Protein AF-A0A950FQD7-F1 (afdb_monomer)

Radius of gyration: 14.01 Å; Cα contacts (8 Å, |Δi|>4): 72; chains: 1; bounding box: 30×15×37 Å

Structure (mmCIF, N/CA/C/O backbone):
data_AF-A0A950FQD7-F1
#
_entry.id   AF-A0A950FQD7-F1
#
loop_
_atom_site.group_PDB
_atom_site.id
_atom_site.type_symbol
_atom_site.label_atom_id
_atom_site.label_alt_id
_atom_site.label_comp_id
_atom_site.label_asym_id
_atom_site.label_entity_id
_atom_site.label_seq_id
_atom_site.pdbx_PDB_ins_code
_atom_site.Cartn_x
_atom_site.Cartn_y
_atom_site.Cartn_z
_atom_site.occupancy
_atom_site.B_iso_or_equiv
_atom_site.auth_seq_id
_atom_site.auth_comp_id
_atom_site.auth_asym_id
_atom_site.auth_atom_id
_atom_site.pdbx_PDB_model_num
ATOM 1 N N . MET A 1 1 ? -18.213 -5.018 19.712 1.00 58.50 1 MET A N 1
ATOM 2 C CA . MET A 1 1 ? -18.218 -4.603 18.286 1.00 58.50 1 MET A CA 1
ATOM 3 C C . MET A 1 1 ? -16.992 -3.784 17.854 1.00 58.50 1 MET A C 1
ATOM 5 O O . MET A 1 1 ? -16.595 -3.910 16.707 1.00 58.50 1 MET A O 1
ATOM 9 N N . LYS A 1 2 ? -16.322 -3.015 18.733 1.00 62.53 2 LYS A N 1
ATOM 10 C CA . LYS A 1 2 ? -15.148 -2.182 18.369 1.00 62.53 2 LYS A CA 1
ATOM 11 C C . LYS A 1 2 ? -13.951 -2.957 17.775 1.00 62.53 2 LYS A C 1
ATOM 13 O O . LYS A 1 2 ? -13.290 -2.456 16.874 1.00 62.53 2 LYS A O 1
ATOM 18 N N . GLY A 1 3 ? -13.711 -4.195 18.222 1.00 66.38 3 GLY A N 1
ATOM 19 C CA . GLY A 1 3 ? -12.616 -5.034 17.710 1.00 66.38 3 GLY A CA 1
ATOM 20 C C . GLY A 1 3 ? -12.791 -5.491 16.254 1.00 66.38 3 GLY A C 1
ATOM 21 O O . GLY A 1 3 ? -11.820 -5.526 15.509 1.00 66.38 3 GLY A O 1
ATOM 22 N N . GLN A 1 4 ? -14.025 -5.771 15.818 1.00 74.38 4 GLN A N 1
ATOM 23 C CA . GLN A 1 4 ? -14.309 -6.155 14.427 1.00 74.38 4 GLN A CA 1
ATOM 24 C C . GLN A 1 4 ? -14.135 -4.973 13.465 1.00 74.38 4 GLN A C 1
ATOM 26 O O . GLN A 1 4 ? -13.595 -5.150 12.377 1.00 74.38 4 GLN A O 1
ATOM 31 N N . ALA A 1 5 ? -14.527 -3.765 13.884 1.00 74.00 5 ALA A N 1
ATOM 32 C CA . ALA A 1 5 ? -14.334 -2.549 13.095 1.00 74.00 5 ALA A CA 1
ATOM 33 C C . ALA A 1 5 ? -12.846 -2.215 12.908 1.00 74.00 5 ALA A C 1
ATOM 35 O O . ALA A 1 5 ? -12.424 -1.878 11.805 1.00 74.00 5 ALA A O 1
ATOM 36 N N . LEU A 1 6 ? -12.033 -2.376 13.958 1.00 79.19 6 LEU A N 1
ATOM 37 C CA . LEU A 1 6 ? -10.589 -2.164 13.870 1.00 79.19 6 LEU A CA 1
ATOM 38 C C . LEU A 1 6 ? -9.913 -3.199 12.958 1.00 79.19 6 LEU A C 1
ATOM 40 O O . LEU A 1 6 ? -9.058 -2.838 12.152 1.00 79.19 6 LEU A O 1
ATOM 44 N N . LEU A 1 7 ? -10.330 -4.466 13.041 1.00 82.12 7 LEU A N 1
ATOM 45 C CA . LEU A 1 7 ? -9.823 -5.529 12.171 1.00 82.12 7 LEU A CA 1
ATOM 46 C C . LEU A 1 7 ? -10.182 -5.267 10.698 1.00 82.12 7 LEU A C 1
ATOM 48 O O . LEU A 1 7 ? -9.328 -5.383 9.822 1.00 82.12 7 LEU A O 1
ATOM 52 N N . ALA A 1 8 ? -11.423 -4.851 10.427 1.00 81.88 8 ALA A N 1
ATOM 53 C CA . ALA A 1 8 ? -11.874 -4.486 9.085 1.00 81.88 8 ALA A CA 1
ATOM 54 C C . ALA A 1 8 ? -11.144 -3.244 8.542 1.00 81.88 8 ALA A C 1
ATOM 56 O O . ALA A 1 8 ? -10.758 -3.207 7.370 1.00 81.88 8 ALA A O 1
ATOM 57 N N . ALA A 1 9 ? -10.893 -2.245 9.394 1.00 85.12 9 ALA A N 1
ATOM 58 C CA . ALA A 1 9 ? -10.103 -1.072 9.038 1.00 85.12 9 ALA A CA 1
ATOM 59 C C . ALA A 1 9 ? -8.648 -1.457 8.717 1.00 85.12 9 ALA A C 1
ATOM 61 O O . ALA A 1 9 ? -8.106 -1.002 7.712 1.00 85.12 9 ALA A O 1
ATOM 62 N N . GLY A 1 10 ? -8.043 -2.350 9.508 1.00 88.00 10 GLY A N 1
ATOM 63 C CA . GLY A 1 10 ? -6.707 -2.892 9.247 1.00 88.00 10 GLY A CA 1
ATOM 64 C C . GLY A 1 10 ? -6.629 -3.664 7.928 1.00 88.00 10 GLY A C 1
ATOM 65 O O . GLY A 1 10 ? -5.716 -3.439 7.137 1.00 88.00 10 GLY A O 1
ATOM 66 N N . GLY A 1 11 ? -7.622 -4.509 7.635 1.00 90.75 11 GLY A N 1
ATOM 67 C CA . GLY A 1 11 ? -7.711 -5.216 6.353 1.00 90.75 11 GLY A CA 1
ATOM 68 C C . GLY A 1 11 ? -7.845 -4.262 5.165 1.00 90.75 11 GLY A C 1
ATOM 69 O O . GLY A 1 11 ? -7.176 -4.438 4.149 1.00 90.75 11 GLY A O 1
ATOM 70 N N . THR A 1 12 ? -8.638 -3.200 5.321 1.00 89.62 12 THR A N 1
ATOM 71 C CA . THR A 1 12 ? -8.777 -2.147 4.304 1.00 89.62 12 THR A CA 1
ATOM 72 C C . THR A 1 12 ? -7.448 -1.428 4.076 1.00 89.62 12 THR A C 1
ATOM 74 O O . THR A 1 12 ? -7.033 -1.262 2.933 1.00 89.62 12 THR A O 1
ATOM 77 N N . PHE A 1 13 ? -6.739 -1.055 5.145 1.00 92.88 13 PHE A N 1
ATOM 78 C CA . PHE A 1 13 ? -5.424 -0.421 5.043 1.00 92.88 13 PHE A CA 1
ATOM 79 C C . PHE A 1 13 ? -4.441 -1.284 4.240 1.00 92.88 13 PHE A C 1
ATOM 81 O O . PHE A 1 13 ? -3.860 -0.813 3.262 1.00 92.88 13 PHE A O 1
ATOM 88 N N . VAL A 1 14 ? -4.308 -2.563 4.602 1.00 95.12 14 VAL A N 1
ATOM 89 C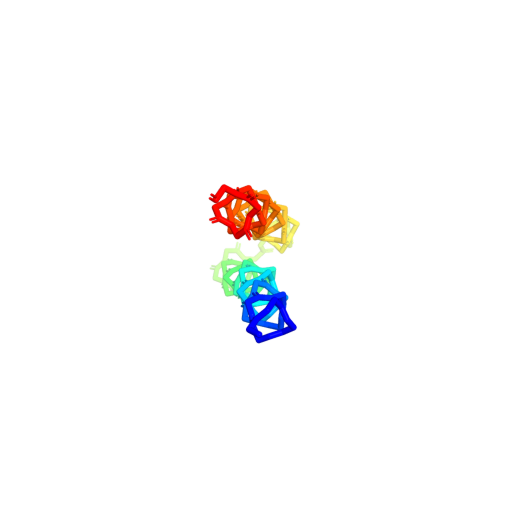 CA . VAL A 1 14 ? -3.399 -3.493 3.916 1.00 95.12 14 VAL A CA 1
ATOM 90 C C . VAL A 1 14 ? -3.794 -3.671 2.450 1.00 95.12 14 VAL A C 1
ATOM 92 O O . VAL A 1 14 ? -2.918 -3.652 1.588 1.00 95.12 14 VAL A O 1
ATOM 95 N N . ALA A 1 15 ? -5.090 -3.785 2.147 1.00 95.19 15 ALA A N 1
ATOM 96 C CA . ALA A 1 15 ? -5.572 -3.933 0.776 1.00 95.19 15 ALA A CA 1
ATOM 97 C C . ALA A 1 15 ? -5.187 -2.742 -0.114 1.00 95.19 15 ALA A C 1
ATOM 99 O O . ALA A 1 15 ? -4.751 -2.945 -1.246 1.00 95.19 15 ALA A O 1
ATOM 100 N N . PHE A 1 16 ? -5.286 -1.509 0.392 1.00 96.44 16 PHE A N 1
ATOM 101 C CA . PHE A 1 16 ? -4.901 -0.320 -0.373 1.00 96.44 16 PHE A CA 1
ATOM 102 C C . PHE A 1 16 ? -3.390 -0.211 -0.571 1.00 96.44 16 PHE A C 1
ATOM 104 O O . PHE A 1 16 ? -2.945 0.091 -1.678 1.00 96.44 16 PHE A O 1
ATOM 111 N N . VAL A 1 17 ? -2.594 -0.498 0.460 1.00 96.56 17 VAL A N 1
ATOM 112 C CA . VAL A 1 17 ? -1.128 -0.462 0.350 1.00 96.56 17 VAL A CA 1
ATOM 113 C C . VAL A 1 17 ? -0.628 -1.542 -0.609 1.00 96.56 17 VAL A C 1
ATOM 115 O O . VAL A 1 17 ? 0.125 -1.244 -1.536 1.00 96.56 17 VAL A O 1
ATOM 118 N N . ALA A 1 18 ? -1.090 -2.783 -0.438 1.00 97.25 18 ALA A N 1
ATOM 119 C CA . ALA A 1 18 ? -0.717 -3.896 -1.305 1.00 97.25 18 ALA A CA 1
ATOM 120 C C . ALA A 1 18 ? -1.227 -3.689 -2.739 1.00 97.25 18 ALA A C 1
ATOM 122 O O . ALA A 1 18 ? -0.477 -3.888 -3.691 1.00 97.25 18 ALA A O 1
ATOM 123 N N . GLY A 1 19 ? -2.471 -3.234 -2.905 1.00 97.69 19 GLY A N 1
ATOM 124 C CA . GLY A 1 19 ? -3.043 -2.913 -4.212 1.00 97.69 19 GLY A CA 1
ATOM 125 C C . GLY A 1 19 ? -2.258 -1.817 -4.930 1.00 97.69 19 GLY A C 1
ATOM 126 O O . GLY A 1 19 ? -1.907 -1.980 -6.096 1.00 97.69 19 GLY A O 1
ATOM 127 N N . GLY A 1 20 ? -1.904 -0.743 -4.222 1.00 97.50 20 GLY A N 1
ATOM 128 C CA . GLY A 1 20 ? -1.062 0.329 -4.747 1.00 97.50 20 GLY A CA 1
ATOM 129 C C . GLY A 1 20 ? 0.309 -0.174 -5.203 1.00 97.50 20 GLY A C 1
ATOM 130 O O . GLY A 1 20 ? 0.731 0.118 -6.321 1.00 97.50 20 GLY A O 1
ATOM 131 N N . PHE A 1 21 ? 0.975 -0.997 -4.391 1.00 97.50 21 PHE A N 1
ATOM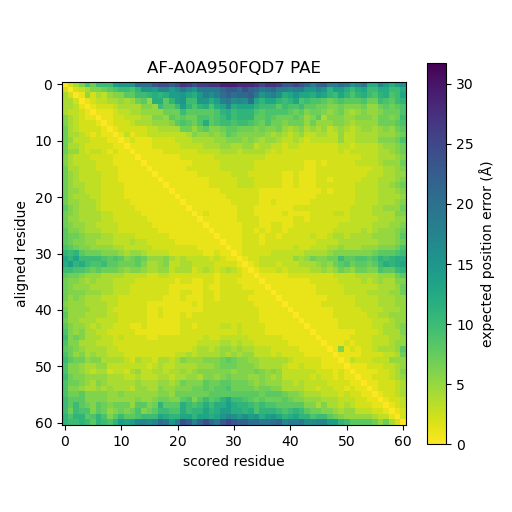 132 C CA . PHE A 1 21 ? 2.245 -1.631 -4.759 1.00 97.50 21 PHE A CA 1
ATOM 133 C C . PHE A 1 21 ? 2.123 -2.511 -6.014 1.00 97.50 21 PHE A C 1
ATOM 135 O O . PHE A 1 21 ? 2.933 -2.385 -6.933 1.00 97.50 21 PHE A O 1
ATOM 142 N N . LEU A 1 22 ? 1.092 -3.359 -6.098 1.00 97.88 22 LEU A N 1
ATOM 143 C CA . LEU A 1 22 ? 0.858 -4.237 -7.252 1.00 97.88 22 LEU A CA 1
ATOM 144 C C . LEU A 1 22 ? 0.568 -3.447 -8.535 1.00 97.88 22 LEU A C 1
ATOM 146 O O . LEU A 1 22 ? 1.097 -3.785 -9.594 1.00 97.88 22 LEU A O 1
ATOM 150 N N . VAL A 1 23 ? -0.219 -2.372 -8.447 1.00 97.75 23 VAL A N 1
ATOM 151 C CA . VAL A 1 23 ? -0.445 -1.450 -9.573 1.00 97.75 23 VAL A CA 1
ATOM 152 C C . VAL A 1 23 ? 0.868 -0.791 -9.993 1.00 97.75 23 VAL A C 1
ATOM 154 O O . VAL A 1 23 ? 1.168 -0.724 -11.184 1.00 97.75 23 VAL A O 1
ATOM 157 N N . GLY A 1 24 ? 1.685 -0.365 -9.028 1.00 97.50 24 GLY A N 1
ATOM 158 C CA . GLY A 1 24 ? 3.006 0.200 -9.283 1.00 97.50 24 GLY A CA 1
ATOM 159 C C . GLY A 1 24 ? 3.951 -0.771 -9.994 1.00 97.50 24 GLY A C 1
ATOM 160 O O . GLY A 1 24 ? 4.613 -0.386 -10.956 1.00 97.50 24 GLY A O 1
ATOM 161 N N . LEU A 1 25 ? 3.966 -2.044 -9.590 1.00 97.50 25 LEU A N 1
ATOM 162 C CA . LEU A 1 25 ? 4.717 -3.101 -10.275 1.00 97.50 25 LEU A CA 1
ATOM 163 C C . LEU A 1 25 ? 4.201 -3.357 -11.690 1.00 97.50 25 LEU A C 1
ATOM 165 O 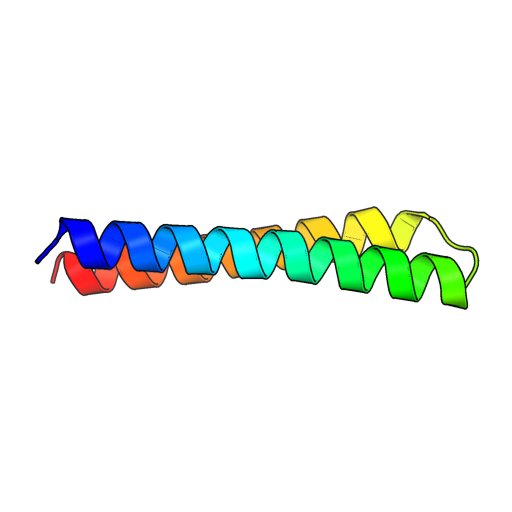O . LEU A 1 25 ? 4.995 -3.483 -12.621 1.00 97.50 25 LEU A O 1
ATOM 169 N N . PHE A 1 26 ? 2.882 -3.419 -11.872 1.00 97.25 26 PHE A N 1
ATOM 170 C CA . PHE A 1 26 ? 2.282 -3.613 -13.189 1.00 97.25 26 PHE A CA 1
ATOM 171 C C . PHE A 1 26 ? 2.678 -2.486 -14.150 1.00 97.25 26 PHE A C 1
ATOM 173 O O . PHE A 1 26 ? 3.133 -2.752 -15.263 1.00 97.25 26 PHE A O 1
ATOM 180 N N . LEU A 1 27 ? 2.569 -1.232 -13.707 1.00 97.75 27 LEU A N 1
ATOM 181 C CA . LEU A 1 27 ? 2.980 -0.065 -14.488 1.00 97.75 27 LEU A CA 1
ATOM 182 C C . LEU A 1 27 ? 4.492 -0.043 -14.731 1.00 97.75 27 LEU A C 1
ATOM 184 O O . LEU A 1 27 ? 4.922 0.248 -15.848 1.00 97.75 27 LEU A O 1
ATOM 188 N N . GLY A 1 28 ? 5.294 -0.414 -13.732 1.00 97.25 28 GLY A N 1
ATOM 189 C CA . GLY A 1 28 ? 6.741 -0.564 -13.869 1.00 97.25 28 GLY A CA 1
ATOM 190 C C . GLY A 1 28 ? 7.113 -1.568 -14.958 1.00 97.25 28 GLY A C 1
ATOM 191 O O . GLY A 1 28 ? 7.898 -1.243 -15.843 1.00 97.25 28 GLY A O 1
ATOM 192 N N . ASN A 1 29 ? 6.467 -2.736 -14.981 1.00 96.75 29 ASN A N 1
ATOM 193 C CA . ASN A 1 29 ? 6.675 -3.749 -16.020 1.00 96.75 29 ASN A CA 1
ATOM 194 C C . ASN A 1 29 ? 6.215 -3.289 -17.410 1.00 96.75 29 ASN A C 1
ATOM 196 O O . ASN A 1 29 ? 6.818 -3.669 -18.410 1.00 96.75 29 ASN A O 1
ATOM 200 N N . ARG A 1 30 ? 5.152 -2.481 -17.500 1.00 96.81 30 ARG A N 1
ATOM 201 C CA . ARG A 1 30 ? 4.630 -1.978 -18.784 1.00 96.81 30 ARG A CA 1
ATOM 202 C C . ARG A 1 30 ? 5.451 -0.838 -19.374 1.00 96.81 30 ARG A C 1
ATOM 204 O O . ARG A 1 30 ? 5.486 -0.693 -20.589 1.00 96.81 30 ARG A O 1
ATOM 211 N N . THR A 1 31 ? 6.061 -0.021 -18.526 1.00 96.81 31 THR A N 1
ATOM 212 C CA . THR A 1 31 ? 6.768 1.202 -18.938 1.00 96.81 31 THR A CA 1
ATOM 213 C C . THR A 1 31 ? 8.288 1.078 -18.851 1.00 96.81 31 THR A C 1
ATOM 215 O O . THR A 1 31 ? 8.993 1.940 -19.363 1.00 96.81 31 THR A O 1
ATOM 218 N N . GLY A 1 32 ? 8.800 0.040 -18.182 1.00 94.88 32 GLY A N 1
ATOM 219 C CA . GLY A 1 32 ? 10.219 -0.119 -17.858 1.00 94.88 32 GLY A CA 1
ATOM 220 C C . GLY A 1 32 ? 10.711 0.806 -16.738 1.00 94.88 32 GLY A C 1
ATOM 221 O O . GLY A 1 32 ? 11.903 0.830 -16.445 1.00 94.88 32 GLY A O 1
ATOM 222 N N . ALA A 1 33 ? 9.822 1.578 -16.106 1.00 93.19 33 ALA A N 1
ATOM 223 C CA . ALA A 1 33 ? 10.200 2.626 -15.170 1.00 93.19 33 ALA A CA 1
ATOM 224 C C . ALA A 1 33 ? 9.897 2.212 -13.717 1.00 93.19 33 ALA A C 1
ATOM 226 O O . ALA A 1 33 ? 8.747 2.151 -13.287 1.00 93.19 33 ALA A O 1
ATOM 227 N N . SER A 1 34 ? 10.937 1.945 -12.927 1.00 91.12 34 SER A N 1
ATOM 228 C CA . SER A 1 34 ? 10.800 1.416 -11.558 1.00 91.12 34 SER A CA 1
ATOM 229 C C . SER A 1 34 ? 10.140 2.383 -10.564 1.00 91.12 34 SER A C 1
ATOM 231 O O . SER A 1 34 ? 9.616 1.948 -9.539 1.00 91.12 34 SER A O 1
ATOM 233 N N . TRP A 1 35 ? 10.100 3.686 -10.869 1.00 96.56 35 TRP A N 1
ATOM 234 C CA . TRP A 1 35 ? 9.489 4.704 -10.005 1.00 96.56 35 TRP A CA 1
ATOM 235 C C . TRP A 1 35 ? 7.979 4.508 -9.805 1.00 96.56 35 TRP A C 1
ATOM 237 O O . TRP A 1 35 ? 7.447 4.924 -8.775 1.00 96.56 35 TRP A O 1
ATOM 247 N N . TRP A 1 36 ? 7.291 3.810 -10.715 1.00 96.75 36 TRP A N 1
ATOM 248 C CA . TRP A 1 36 ? 5.872 3.482 -10.547 1.00 96.75 36 TRP A CA 1
ATOM 249 C C . TRP A 1 36 ? 5.596 2.636 -9.306 1.00 96.75 36 TRP A C 1
ATOM 251 O O . TRP A 1 36 ? 4.536 2.781 -8.704 1.00 96.75 36 TRP A O 1
ATOM 261 N N . VAL A 1 37 ? 6.551 1.809 -8.871 1.00 96.00 37 VAL A N 1
ATOM 262 C CA . VAL A 1 37 ? 6.439 1.040 -7.622 1.00 96.00 37 VAL A CA 1
ATOM 263 C C . VAL A 1 37 ? 6.354 1.979 -6.421 1.00 96.00 37 VAL A C 1
ATOM 265 O O . VAL A 1 37 ? 5.518 1.785 -5.538 1.00 96.00 37 VAL A O 1
ATOM 268 N N . ILE A 1 38 ? 7.172 3.036 -6.417 1.00 96.94 38 ILE A N 1
ATOM 269 C CA . ILE A 1 38 ? 7.168 4.062 -5.371 1.00 96.94 38 ILE A CA 1
ATOM 270 C C . ILE A 1 38 ? 5.830 4.800 -5.400 1.00 96.94 38 ILE A C 1
ATOM 272 O O . ILE A 1 38 ? 5.132 4.839 -4.391 1.00 96.94 38 ILE A O 1
ATOM 276 N N . VAL A 1 39 ? 5.425 5.313 -6.564 1.00 97.44 39 VAL A N 1
AT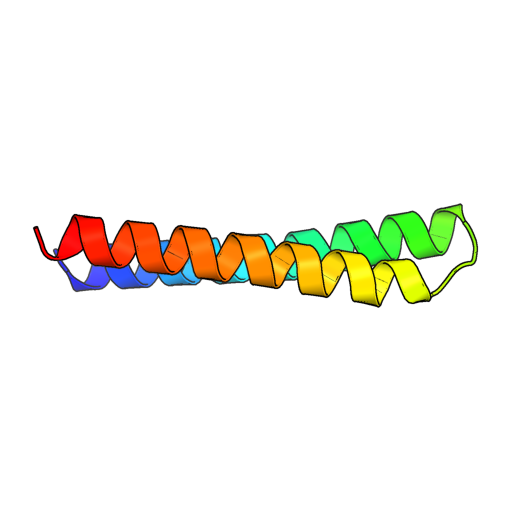OM 277 C CA . VAL A 1 39 ? 4.156 6.046 -6.719 1.00 97.44 39 VAL A CA 1
ATOM 278 C C . VAL A 1 39 ? 2.965 5.209 -6.275 1.00 97.44 39 VAL A C 1
ATOM 280 O O . VAL A 1 39 ? 2.141 5.684 -5.499 1.00 97.44 39 VAL A O 1
ATOM 283 N N . GLY A 1 40 ? 2.891 3.957 -6.724 1.00 97.31 40 GLY A N 1
ATOM 284 C CA . GLY A 1 40 ? 1.819 3.041 -6.362 1.00 97.31 40 GLY A CA 1
ATOM 285 C C . GLY A 1 40 ? 1.772 2.778 -4.858 1.00 97.31 40 GLY A C 1
ATOM 286 O O . GLY A 1 40 ? 0.707 2.867 -4.249 1.00 97.31 40 GLY A O 1
ATOM 287 N N . THR A 1 41 ? 2.926 2.542 -4.233 1.00 96.25 41 THR A N 1
ATOM 288 C CA . THR A 1 41 ? 3.015 2.312 -2.782 1.00 96.25 41 THR A CA 1
ATOM 289 C C . THR A 1 41 ? 2.578 3.543 -1.988 1.00 96.25 41 THR A C 1
ATOM 291 O O . THR A 1 41 ? 1.778 3.425 -1.062 1.00 96.25 41 THR A O 1
ATOM 294 N N . PHE A 1 42 ? 3.041 4.738 -2.364 1.00 96.62 42 PHE A N 1
ATOM 295 C CA . PHE A 1 42 ? 2.668 5.984 -1.688 1.00 96.62 42 PHE A CA 1
ATOM 296 C C . PHE A 1 42 ? 1.199 6.359 -1.905 1.00 96.62 42 PHE A C 1
ATOM 298 O O . PHE A 1 42 ? 0.547 6.806 -0.964 1.00 96.62 42 PHE A O 1
ATOM 305 N N . ALA A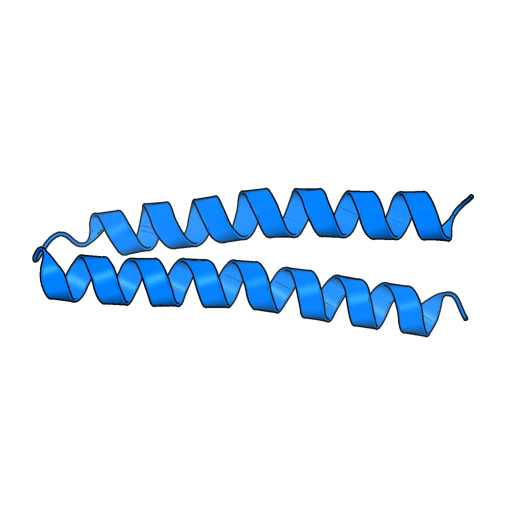 1 43 ? 0.648 6.127 -3.098 1.00 96.62 43 ALA A N 1
ATOM 306 C CA . ALA A 1 43 ? -0.780 6.304 -3.356 1.00 96.62 43 ALA A CA 1
ATOM 307 C C . ALA A 1 43 ? -1.623 5.339 -2.505 1.00 96.62 43 ALA A C 1
ATOM 309 O O . ALA A 1 43 ? -2.601 5.752 -1.879 1.00 96.62 43 ALA A O 1
ATOM 310 N N . GLY A 1 44 ? -1.206 4.071 -2.424 1.00 96.50 44 GLY A N 1
ATOM 311 C CA . GLY A 1 44 ? -1.826 3.064 -1.564 1.00 96.50 44 GLY A CA 1
ATOM 312 C C . GLY A 1 44 ? -1.780 3.443 -0.082 1.00 96.50 44 GLY A C 1
ATOM 313 O O . GLY A 1 44 ? -2.790 3.337 0.609 1.00 96.50 44 GLY A O 1
ATOM 314 N N . LEU A 1 45 ? -0.645 3.960 0.398 1.00 95.50 45 LEU A N 1
ATOM 315 C CA . LEU A 1 45 ? -0.497 4.478 1.763 1.00 95.50 45 LEU A CA 1
ATOM 316 C C . LEU A 1 45 ? -1.402 5.682 2.026 1.00 95.50 45 LEU A C 1
ATOM 318 O O . LEU A 1 45 ? -2.101 5.703 3.036 1.00 95.50 45 LEU A O 1
ATOM 322 N N . PHE A 1 46 ? -1.422 6.663 1.124 1.00 95.56 46 PHE A N 1
ATOM 323 C CA . PHE A 1 46 ? -2.238 7.867 1.272 1.00 95.56 46 PHE A CA 1
ATOM 324 C C . PHE A 1 46 ? -3.728 7.525 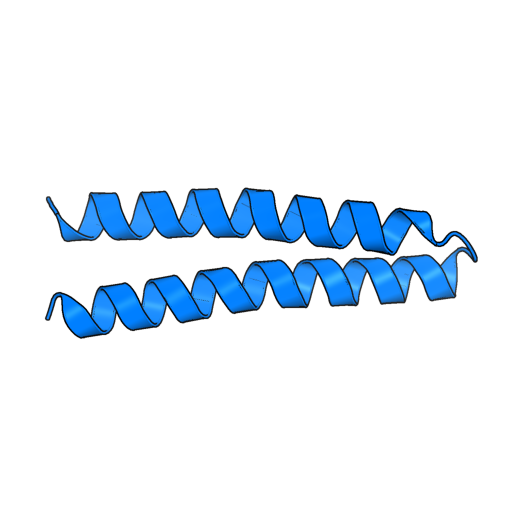1.415 1.00 95.56 46 PHE A C 1
ATOM 326 O O . PHE A 1 46 ? -4.392 7.978 2.351 1.00 95.56 46 PHE A O 1
ATOM 333 N N . LEU A 1 47 ? -4.240 6.658 0.538 1.00 94.31 47 LEU A N 1
ATOM 334 C CA . LEU A 1 47 ? -5.627 6.195 0.589 1.00 94.31 47 LEU A CA 1
ATOM 335 C C . LEU A 1 47 ? -5.890 5.302 1.805 1.00 94.31 47 LEU A C 1
ATOM 337 O O . LEU A 1 47 ? -6.894 5.481 2.494 1.00 94.31 47 LEU A O 1
ATOM 341 N N . GLY A 1 48 ? -4.977 4.373 2.096 1.00 9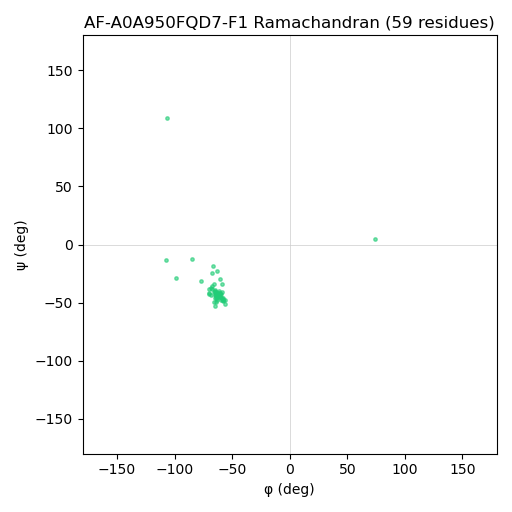2.44 48 GLY A N 1
ATOM 342 C CA . GLY A 1 48 ? -5.078 3.461 3.230 1.00 92.44 48 GLY A CA 1
ATOM 343 C C . GLY A 1 48 ? -5.186 4.207 4.557 1.00 92.44 48 GLY A C 1
ATOM 344 O O . GLY A 1 48 ? -6.086 3.917 5.341 1.00 92.44 48 GLY A O 1
ATOM 345 N N . VAL A 1 49 ? -4.324 5.200 4.798 1.00 92.00 49 VAL A N 1
ATOM 346 C CA . VAL A 1 49 ? -4.356 6.026 6.018 1.00 92.00 49 VAL A CA 1
ATOM 347 C C . VAL A 1 49 ? -5.635 6.859 6.084 1.00 92.00 49 VAL A C 1
ATOM 349 O O . VAL A 1 49 ? -6.290 6.880 7.126 1.00 92.00 49 VAL A O 1
ATOM 352 N N . GLY A 1 50 ? -6.028 7.510 4.985 1.00 89.88 50 GLY A N 1
ATOM 353 C CA . GLY A 1 50 ? -7.234 8.342 4.955 1.00 89.88 50 GLY A CA 1
ATOM 354 C C . GLY A 1 50 ? -8.507 7.547 5.256 1.00 89.88 50 GLY A C 1
ATOM 355 O O . GLY A 1 50 ? -9.343 7.961 6.068 1.00 89.88 50 GLY A O 1
ATOM 356 N N . LEU A 1 51 ? -8.638 6.362 4.660 1.00 88.56 51 LEU A N 1
ATOM 357 C CA . LEU A 1 51 ? -9.775 5.476 4.898 1.00 88.56 51 LEU A CA 1
ATOM 358 C C . LEU A 1 51 ? -9.730 4.872 6.301 1.00 88.56 51 LEU A C 1
ATOM 360 O O . LEU A 1 51 ? -10.753 4.873 6.982 1.00 88.56 51 LEU A O 1
ATOM 364 N N . PHE A 1 52 ? -8.562 4.434 6.772 1.00 88.12 52 PHE A N 1
ATOM 365 C CA . PHE A 1 52 ? -8.391 3.916 8.129 1.00 88.12 52 PHE A CA 1
ATOM 366 C C . PHE A 1 52 ? -8.800 4.946 9.189 1.00 88.12 52 PHE A C 1
ATOM 368 O O . PHE A 1 52 ? -9.617 4.647 10.061 1.00 88.12 52 PHE A O 1
ATOM 375 N N . ALA A 1 53 ? -8.322 6.187 9.066 1.00 85.75 53 ALA A N 1
ATOM 376 C CA . ALA A 1 53 ? -8.687 7.280 9.964 1.00 85.75 53 ALA A CA 1
ATOM 377 C C . ALA A 1 53 ? -10.196 7.567 9.926 1.00 85.75 53 ALA A C 1
ATOM 379 O O . ALA A 1 53 ? -10.829 7.706 10.972 1.00 85.75 53 ALA A O 1
ATOM 380 N N . THR A 1 54 ? -10.800 7.576 8.735 1.00 86.00 54 THR A N 1
ATOM 381 C CA . THR A 1 54 ? -12.247 7.792 8.578 1.00 86.00 54 THR A CA 1
ATOM 382 C C . THR A 1 54 ? -13.067 6.689 9.256 1.00 86.00 54 THR A C 1
ATOM 384 O O . THR A 1 54 ? -14.059 6.982 9.925 1.00 86.00 54 THR A O 1
ATOM 387 N N . GLN A 1 55 ? -12.656 5.425 9.122 1.00 83.12 55 GLN A N 1
ATOM 388 C CA . GLN A 1 55 ? -13.335 4.283 9.745 1.00 83.12 55 GLN A CA 1
ATOM 389 C C . GLN A 1 55 ? -13.214 4.308 11.274 1.00 83.12 55 GLN A C 1
ATOM 391 O O . GLN A 1 55 ? -14.190 4.024 11.972 1.00 83.12 55 GLN A O 1
ATOM 396 N N . ILE A 1 56 ? -12.058 4.715 11.809 1.00 79.25 56 I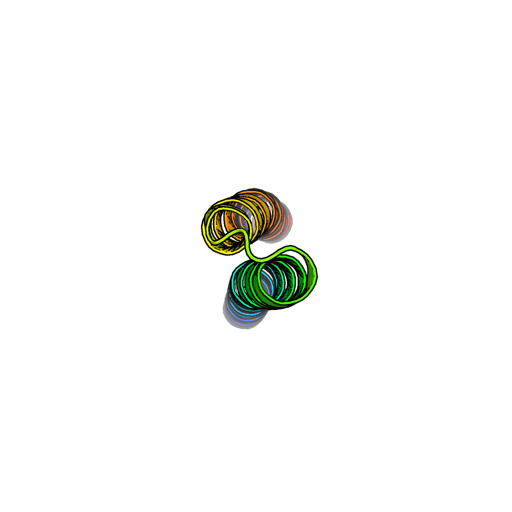LE A N 1
ATOM 397 C CA . ILE A 1 56 ? -11.877 4.900 13.255 1.00 79.25 56 ILE A CA 1
ATOM 398 C C . ILE A 1 56 ? -12.777 6.020 13.773 1.00 79.25 56 ILE A C 1
ATOM 400 O O . ILE A 1 56 ? -13.515 5.802 14.729 1.00 79.25 56 ILE A O 1
ATOM 404 N N . VAL A 1 57 ? -12.775 7.192 13.131 1.00 80.75 57 VAL A N 1
ATOM 405 C CA . VAL A 1 57 ? -13.604 8.334 13.555 1.00 80.75 57 VAL A CA 1
ATOM 406 C C . VAL A 1 57 ? -15.092 7.968 13.564 1.00 80.75 57 VAL A C 1
ATOM 408 O O . VAL A 1 57 ? -15.802 8.308 14.5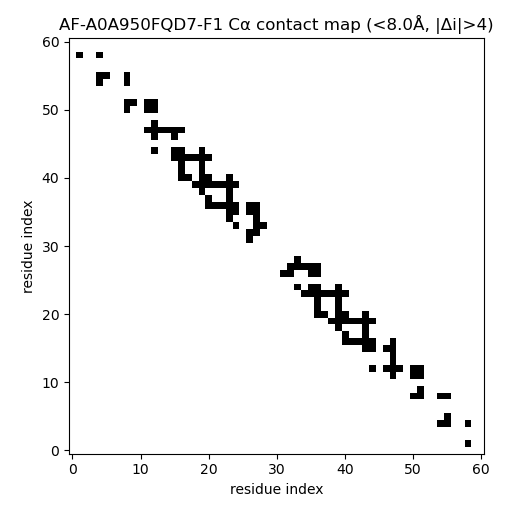08 1.00 80.75 57 VAL A O 1
ATOM 411 N N . ARG A 1 58 ? -15.563 7.223 12.556 1.00 77.88 58 ARG A N 1
ATOM 412 C CA . ARG A 1 58 ? -16.948 6.719 12.496 1.00 77.88 58 ARG A CA 1
ATOM 413 C C . ARG A 1 58 ? -17.271 5.665 13.553 1.00 77.88 58 ARG A C 1
ATOM 415 O O . ARG A 1 58 ? -18.433 5.508 13.880 1.00 77.88 58 ARG A O 1
ATOM 422 N N . SER A 1 59 ? -16.271 4.946 14.058 1.00 71.81 59 SER A N 1
ATOM 423 C CA . SER A 1 59 ? -16.452 3.915 15.090 1.00 71.81 59 SER A CA 1
ATOM 424 C C . SER A 1 59 ? -16.453 4.480 16.518 1.00 71.81 59 SER A C 1
ATOM 426 O O . SER A 1 59 ? -16.751 3.747 17.464 1.00 71.81 59 SER A O 1
ATOM 428 N N . VAL A 1 60 ? -16.045 5.744 16.688 1.00 69.88 60 VAL A N 1
ATOM 429 C CA . VAL A 1 60 ? -15.977 6.439 17.985 1.00 69.88 60 VAL A CA 1
ATOM 430 C C . VAL A 1 60 ? -17.198 7.336 18.229 1.00 69.88 60 VAL A C 1
ATOM 432 O O . VAL A 1 60 ? -17.556 7.534 19.389 1.00 69.88 60 VAL A O 1
ATOM 435 N N . LYS A 1 61 ? -17.827 7.857 17.169 1.00 58.78 61 LYS A N 1
ATOM 436 C CA . LYS A 1 61 ? -19.154 8.493 17.235 1.00 58.78 61 LYS A CA 1
ATOM 437 C C . LYS A 1 61 ? -20.256 7.445 17.342 1.00 58.78 61 LYS A C 1
ATOM 439 O O . LYS A 1 61 ? -21.255 7.760 18.020 1.00 58.78 61 LYS A O 1
#

Nearest PDB structures (foldseek):
  7a0g-assembly1_FFF  TM=4.293E-01  e=1.942E+00  Serratia marcescens

Mean predicted aligned error: 4.5 Å

Sequence (61 aa):
MKGQALLAAGGTFVAFVAGGFLVGLFLGNRTGASWWVIVGTFAGLFLGVGLFATQIVRSVK

Solvent-accessible surface area (backbone atoms only — not comparable to full-atom values): 3048 Å² total; per-residue (Å²): 114,71,68,60,55,52,50,52,31,50,53,49,27,51,50,32,28,52,49,19,30,53,51,6,46,53,48,14,71,76,69,75,42,68,64,34,31,55,53,19,32,51,52,9,42,55,52,15,51,54,51,32,52,52,51,51,58,65,73,73,109

pLDDT: mean 89.31, std 10.46, range [58.5, 97.88]

Secondary structure (DSSP, 8-state):
-HHHHHHHHHHHHHHHHHHHHHHHHHHHHHHS-THHHHHHHHHHHHHHHHHHHHHHHHHH-

Foldseek 3Di:
DLVVLLVVLVVLLCCLQVQLQVQLVVVCVVPVNNCSNVVSNVRSNVVSVVSSVVSVVVSVD